Protein AF-A0A7M3ZMP9-F1 (afdb_monomer)

Radius of gyration: 19.39 Å; Cα contacts (8 Å, |Δi|>4): 109; chains: 1; bounding box: 53×20×41 Å

Mean predicted aligned error: 9.83 Å

Solvent-accessible surface area (backbone atoms only — not comparable to full-atom values): 5693 Å² total; per-residue (Å²): 138,73,94,43,78,44,42,37,35,41,94,53,34,38,33,35,29,28,71,78,75,70,44,76,76,48,73,48,80,48,54,74,71,55,45,56,53,37,72,72,61,41,48,48,79,48,77,47,75,58,77,78,84,70,80,66,71,78,72,89,73,80,75,83,72,95,62,100,60,84,78,82,78,72,86,71,57,67,48,76,48,76,42,65,44,46,79,101

Structure (mmCIF, N/CA/C/O backbone):
data_AF-A0A7M3ZMP9-F1
#
_entry.id   AF-A0A7M3ZMP9-F1
#
loop_
_atom_site.group_PDB
_atom_site.id
_atom_site.type_symbol
_atom_site.label_atom_id
_atom_site.label_alt_id
_atom_site.label_comp_id
_atom_site.label_asym_id
_atom_site.label_entity_id
_atom_site.label_seq_id
_atom_site.pdbx_PDB_ins_code
_atom_site.Cartn_x
_atom_site.Cartn_y
_atom_site.Cartn_z
_atom_site.occupancy
_atom_site.B_iso_or_equiv
_atom_site.auth_seq_id
_atom_site.auth_comp_id
_atom_site.auth_asym_id
_atom_site.auth_atom_id
_atom_site.pdbx_PDB_model_num
ATOM 1 N N . MET A 1 1 ? -0.627 -5.650 -18.146 1.00 57.56 1 MET A N 1
ATOM 2 C CA . MET A 1 1 ? -0.943 -6.076 -16.770 1.00 57.56 1 MET A CA 1
ATOM 3 C C . MET A 1 1 ? -0.644 -4.881 -15.887 1.00 57.56 1 MET A C 1
ATOM 5 O O . MET A 1 1 ? 0.516 -4.506 -15.784 1.00 57.56 1 MET A O 1
ATOM 9 N N . ASP A 1 2 ? -1.679 -4.208 -15.391 1.00 74.38 2 ASP A N 1
ATOM 10 C CA . ASP A 1 2 ? -1.541 -2.941 -14.667 1.00 74.38 2 ASP A CA 1
ATOM 11 C C . ASP A 1 2 ? -1.464 -3.194 -13.161 1.00 74.38 2 ASP A C 1
ATOM 13 O O . ASP A 1 2 ? -2.312 -3.888 -12.593 1.00 74.38 2 ASP A O 1
ATOM 17 N N . PHE A 1 3 ? -0.442 -2.628 -12.518 1.00 78.94 3 PHE A N 1
ATOM 18 C CA . PHE A 1 3 ? -0.282 -2.675 -11.069 1.00 78.94 3 PHE A CA 1
ATOM 19 C C . PHE A 1 3 ? -1.324 -1.762 -10.409 1.00 78.94 3 PHE A C 1
ATOM 21 O O . PHE A 1 3 ? -1.240 -0.538 -10.518 1.00 78.94 3 PHE A O 1
ATOM 28 N N . ARG A 1 4 ? -2.324 -2.361 -9.753 1.00 87.12 4 ARG A N 1
ATOM 29 C CA . ARG A 1 4 ? -3.415 -1.661 -9.058 1.00 87.12 4 ARG A CA 1
ATOM 30 C C . ARG A 1 4 ? -3.576 -2.228 -7.648 1.00 87.12 4 ARG A C 1
ATOM 32 O O . ARG A 1 4 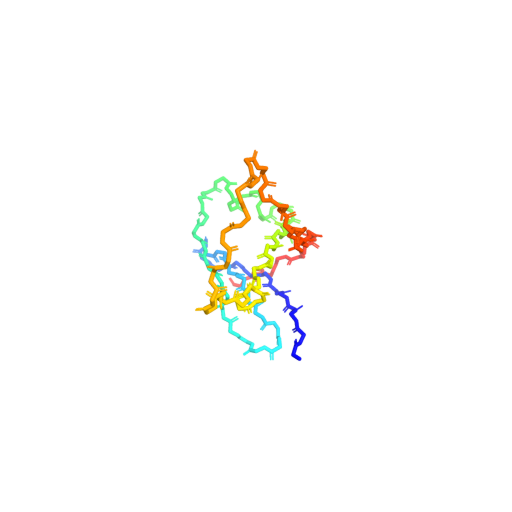? -4.286 -3.221 -7.493 1.00 87.12 4 ARG A O 1
ATOM 39 N N . PRO A 1 5 ? -2.900 -1.654 -6.643 1.00 90.56 5 PRO A N 1
ATOM 40 C CA . PRO A 1 5 ? -3.002 -2.145 -5.282 1.00 90.56 5 PRO A CA 1
ATOM 41 C C . PRO A 1 5 ? -4.290 -1.673 -4.603 1.00 90.56 5 PRO A C 1
ATOM 43 O O . PRO A 1 5 ? -4.763 -0.556 -4.841 1.00 90.56 5 PRO A O 1
ATOM 46 N N . SER A 1 6 ? -4.808 -2.536 -3.740 1.00 91.88 6 SER A N 1
ATOM 47 C CA . SER A 1 6 ? -5.846 -2.289 -2.745 1.00 91.88 6 SER A CA 1
ATOM 48 C C . SER A 1 6 ? -5.311 -2.631 -1.360 1.00 91.88 6 SER A C 1
ATOM 50 O O . SER A 1 6 ? -4.470 -3.520 -1.214 1.00 91.88 6 SER A O 1
ATOM 52 N N . LEU A 1 7 ? -5.796 -1.909 -0.352 1.00 93.88 7 LEU A N 1
ATOM 53 C CA . LEU A 1 7 ? -5.397 -2.074 1.040 1.00 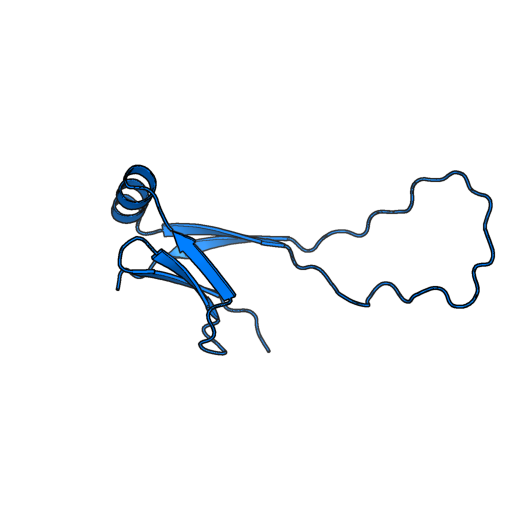93.88 7 LEU A CA 1
ATOM 54 C C . LEU A 1 7 ? -6.601 -2.575 1.836 1.00 93.88 7 LEU A C 1
AT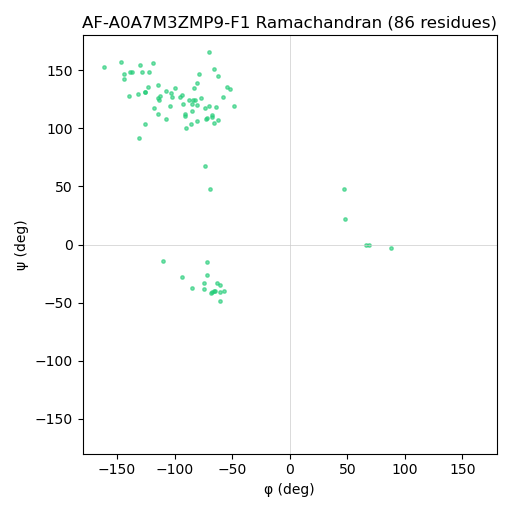OM 56 O O . LEU A 1 7 ? -7.661 -1.945 1.800 1.00 93.88 7 LEU A O 1
ATOM 60 N N . SER A 1 8 ? -6.434 -3.678 2.555 1.00 92.69 8 SER A N 1
ATOM 61 C CA . SER A 1 8 ? -7.433 -4.178 3.498 1.00 92.69 8 SER A CA 1
ATOM 62 C C . SER A 1 8 ? -6.808 -4.494 4.849 1.00 92.69 8 SER A C 1
ATOM 64 O O . SER A 1 8 ? -5.609 -4.757 4.949 1.00 92.69 8 SER A O 1
ATOM 66 N N . CYS A 1 9 ? -7.611 -4.438 5.904 1.00 92.44 9 CYS A N 1
ATOM 67 C CA . CYS A 1 9 ? -7.201 -4.839 7.242 1.00 92.44 9 CYS A CA 1
ATOM 68 C C . CYS A 1 9 ? -8.258 -5.763 7.839 1.00 92.44 9 CYS A C 1
ATOM 70 O O . CYS A 1 9 ? -9.439 -5.421 7.835 1.00 92.44 9 CYS A O 1
ATOM 72 N N . LYS A 1 10 ? -7.815 -6.914 8.348 1.00 92.38 10 LYS A N 1
ATOM 73 C CA . LYS A 1 10 ? -8.663 -7.914 8.997 1.00 92.38 10 LYS A CA 1
ATOM 74 C C . LYS A 1 10 ? -7.951 -8.486 10.213 1.00 92.38 10 LYS A C 1
ATOM 76 O O . LYS A 1 10 ? -6.816 -8.933 10.080 1.00 92.38 10 LYS A O 1
ATOM 81 N N . ASP A 1 11 ? -8.602 -8.489 11.376 1.00 87.38 11 ASP A N 1
ATOM 82 C CA . ASP A 1 11 ? -8.063 -9.078 12.615 1.00 87.38 11 ASP A CA 1
ATOM 83 C C . ASP A 1 11 ? -6.601 -8.651 12.895 1.00 87.38 11 ASP A C 1
ATOM 85 O O . ASP A 1 11 ? -5.726 -9.480 13.135 1.00 87.38 11 ASP A O 1
ATOM 89 N N . LYS A 1 12 ? -6.313 -7.342 12.803 1.00 90.19 12 LYS A N 1
ATOM 90 C CA . LYS A 1 12 ? -4.968 -6.726 12.911 1.00 90.19 12 LYS A CA 1
ATOM 91 C C . LYS A 1 12 ? -3.970 -7.066 11.800 1.00 90.19 12 LYS A C 1
ATOM 93 O O . LYS A 1 12 ? -2.851 -6.561 11.810 1.00 90.19 12 LYS A O 1
ATOM 98 N N . THR A 1 13 ? -4.346 -7.881 10.827 1.00 93.38 13 THR A N 1
ATOM 99 C CA . THR A 1 13 ? -3.509 -8.182 9.667 1.00 93.38 13 THR A CA 1
ATOM 100 C C . THR A 1 13 ? -3.813 -7.200 8.547 1.00 93.38 13 THR A C 1
ATOM 102 O O . THR A 1 13 ? -4.881 -7.228 7.933 1.00 93.38 13 THR A O 1
ATOM 105 N N . PHE A 1 14 ? -2.845 -6.345 8.246 1.00 92.75 14 PHE A N 1
ATOM 106 C CA . PHE A 1 14 ? -2.898 -5.415 7.134 1.00 92.75 14 PHE A CA 1
ATOM 107 C C . PHE A 1 14 ? -2.371 -6.082 5.867 1.00 92.75 14 PHE A C 1
ATOM 109 O O . PHE A 1 14 ? -1.238 -6.562 5.833 1.00 92.75 14 PHE A O 1
ATOM 116 N N . THR A 1 15 ? -3.176 -6.094 4.812 1.00 93.62 15 THR A N 1
ATOM 117 C CA . THR A 1 15 ? -2.887 -6.796 3.563 1.00 93.62 15 THR A CA 1
ATOM 118 C C . THR A 1 15 ? -2.916 -5.838 2.381 1.00 93.62 15 THR A C 1
ATOM 120 O O . THR A 1 15 ? -3.814 -5.012 2.226 1.00 93.62 15 THR A O 1
ATOM 123 N N . ILE A 1 16 ? -1.918 -5.977 1.513 1.00 92.75 16 ILE A N 1
ATOM 124 C CA . ILE A 1 16 ? -1.853 -5.317 0.214 1.00 92.75 16 ILE A CA 1
ATOM 125 C C . ILE A 1 16 ? -2.185 -6.370 -0.832 1.00 92.75 16 ILE A C 1
ATOM 127 O O . ILE A 1 16 ? -1.460 -7.355 -0.974 1.00 92.75 16 ILE A O 1
ATOM 131 N N . SER A 1 17 ? -3.251 -6.155 -1.589 1.00 91.81 17 SER A N 1
ATOM 132 C CA . SER A 1 17 ? -3.686 -7.047 -2.662 1.00 91.81 17 SER A CA 1
ATOM 133 C C . SER A 1 17 ? -3.682 -6.330 -4.005 1.00 91.81 17 SER A C 1
ATOM 135 O O . SER A 1 17 ? -3.725 -5.104 -4.083 1.00 91.81 17 SER A O 1
ATOM 137 N N . SER A 1 18 ? -3.576 -7.086 -5.090 1.00 90.06 18 SER A N 1
ATOM 138 C CA . SER A 1 18 ? -3.724 -6.559 -6.446 1.00 90.06 18 SER A CA 1
ATOM 139 C C . SER A 1 18 ? -5.174 -6.708 -6.891 1.00 90.06 18 SER A C 1
ATOM 141 O O . SER A 1 18 ? -5.667 -7.825 -7.004 1.00 90.06 18 SER A O 1
ATOM 143 N N . ILE A 1 19 ? -5.847 -5.606 -7.226 1.00 87.06 19 ILE A N 1
ATOM 144 C CA . ILE A 1 19 ? -7.237 -5.624 -7.720 1.00 87.06 19 ILE A CA 1
ATOM 145 C C . ILE A 1 19 ? -7.342 -6.443 -9.014 1.00 87.06 19 ILE A C 1
ATOM 147 O O . ILE A 1 19 ? -8.338 -7.115 -9.264 1.00 87.06 19 ILE A O 1
ATOM 151 N N . THR A 1 20 ? -6.305 -6.389 -9.852 1.00 84.88 20 THR A N 1
ATOM 152 C CA . THR A 1 20 ? -6.311 -7.026 -11.173 1.00 84.88 20 THR A CA 1
ATOM 153 C C . THR A 1 20 ? -6.154 -8.548 -11.091 1.00 84.88 20 THR A C 1
ATOM 155 O O . THR A 1 20 ? -6.691 -9.252 -11.940 1.00 84.88 20 THR A O 1
ATOM 158 N N . SER A 1 21 ? -5.401 -9.062 -10.111 1.00 82.88 21 SER A N 1
ATOM 159 C CA . SER A 1 21 ? -5.126 -10.504 -9.967 1.00 82.88 21 SER A CA 1
ATOM 160 C C . SER A 1 21 ? -5.814 -11.158 -8.767 1.00 82.88 21 SER A C 1
ATOM 162 O O . SER A 1 21 ? -5.853 -12.381 -8.702 1.00 82.88 21 SER A O 1
ATOM 164 N N . GLY A 1 22 ? -6.335 -10.378 -7.816 1.00 82.94 22 GLY A N 1
ATOM 165 C CA . GLY A 1 22 ? -6.873 -10.864 -6.540 1.00 82.94 22 GLY A CA 1
ATOM 166 C C . GLY A 1 22 ? -5.811 -11.418 -5.582 1.00 82.94 22 GLY A C 1
ATOM 167 O O . GLY A 1 22 ? -6.139 -11.857 -4.486 1.00 82.94 22 GLY A O 1
ATOM 168 N N . GLU A 1 23 ? -4.540 -11.410 -5.982 1.00 86.81 23 GLU A N 1
ATOM 169 C CA . GLU A 1 23 ? -3.444 -11.993 -5.214 1.00 86.81 23 GLU A CA 1
ATOM 170 C C . GLU A 1 23 ? -2.986 -11.047 -4.097 1.00 86.81 23 GLU A C 1
ATOM 172 O O . GLU A 1 23 ? -2.861 -9.832 -4.305 1.00 86.81 23 GLU A O 1
ATOM 177 N N . ALA A 1 24 ? -2.705 -11.613 -2.921 1.00 88.44 24 ALA A N 1
ATOM 178 C CA . ALA A 1 24 ? -2.060 -10.905 -1.824 1.00 88.44 24 ALA A CA 1
ATOM 179 C C . ALA A 1 24 ? -0.574 -10.697 -2.150 1.00 88.44 24 ALA A C 1
ATOM 181 O O . ALA A 1 24 ? 0.184 -11.649 -2.314 1.00 88.44 24 ALA A O 1
ATOM 182 N N . LEU A 1 25 ? -0.160 -9.437 -2.248 1.00 88.88 25 LEU A N 1
ATOM 183 C CA . LEU A 1 25 ? 1.210 -9.041 -2.568 1.00 88.88 25 LEU A CA 1
ATOM 184 C C . LEU A 1 25 ? 2.099 -9.017 -1.321 1.00 88.88 25 LEU A C 1
ATOM 186 O O . LEU A 1 25 ? 3.285 -9.333 -1.400 1.00 88.88 25 LEU A O 1
ATOM 190 N N . ALA A 1 26 ? 1.539 -8.589 -0.190 1.00 90.00 26 ALA A N 1
ATOM 191 C CA . ALA A 1 26 ? 2.217 -8.524 1.098 1.00 90.00 26 ALA A CA 1
ATOM 192 C C . ALA A 1 26 ? 1.195 -8.435 2.236 1.00 90.00 26 ALA A C 1
ATOM 194 O O . ALA A 1 26 ? 0.108 -7.886 2.053 1.00 90.00 26 ALA A O 1
ATOM 195 N N . SER A 1 27 ? 1.576 -8.912 3.416 1.00 92.25 27 SER A N 1
ATOM 196 C CA . SER A 1 27 ? 0.799 -8.786 4.648 1.00 92.25 27 SER A CA 1
ATOM 197 C C . SER A 1 27 ? 1.714 -8.457 5.823 1.00 92.25 27 SER A C 1
ATOM 199 O O . SER A 1 27 ? 2.872 -8.881 5.848 1.00 92.25 27 SER A O 1
ATOM 201 N N . VAL A 1 28 ? 1.201 -7.708 6.793 1.00 93.06 28 VAL A N 1
ATOM 202 C CA . VAL A 1 28 ? 1.904 -7.351 8.028 1.00 93.06 28 VAL A CA 1
ATOM 203 C C . VAL A 1 28 ? 0.919 -7.319 9.193 1.00 93.06 28 VAL A C 1
ATOM 205 O O . VAL A 1 28 ? -0.223 -6.900 9.025 1.00 93.06 28 VAL A O 1
ATOM 208 N N . GLU A 1 29 ? 1.350 -7.767 10.366 1.00 93.75 29 GLU A N 1
ATOM 209 C CA . GLU A 1 29 ? 0.569 -7.644 11.598 1.00 93.75 29 GLU A CA 1
ATOM 210 C C . GLU A 1 29 ? 0.772 -6.254 12.207 1.00 93.75 29 GLU A C 1
ATOM 212 O O . GLU A 1 29 ? 1.894 -5.748 12.271 1.00 93.75 29 GLU A O 1
ATOM 217 N N . LEU A 1 30 ? -0.325 -5.626 12.620 1.00 92.56 30 LEU A N 1
ATOM 218 C CA . LEU A 1 30 ? -0.338 -4.317 13.255 1.00 92.56 30 LEU A CA 1
ATOM 219 C C . LEU A 1 30 ? -0.453 -4.458 14.774 1.00 92.56 30 LEU A C 1
ATOM 221 O O . LEU A 1 30 ? -1.312 -5.178 15.285 1.00 92.56 30 LEU A O 1
ATOM 225 N N . ASP A 1 31 ? 0.368 -3.697 15.491 1.00 94.00 31 ASP A N 1
ATOM 226 C CA . ASP A 1 31 ? 0.230 -3.515 16.936 1.00 94.00 31 ASP A CA 1
ATOM 227 C C . ASP A 1 31 ? -1.015 -2.673 17.281 1.00 94.00 31 ASP A C 1
ATOM 229 O O . ASP A 1 31 ? -1.582 -1.987 16.427 1.00 94.00 31 ASP A O 1
ATOM 233 N N . ASP A 1 32 ? -1.430 -2.673 18.551 1.00 92.75 32 ASP A N 1
ATOM 234 C CA . ASP A 1 32 ? -2.649 -1.980 19.003 1.00 92.75 32 ASP A CA 1
ATOM 235 C C . ASP A 1 32 ? -2.647 -0.475 18.688 1.00 92.75 32 ASP A C 1
ATOM 237 O O . ASP A 1 32 ? -3.656 0.074 18.248 1.00 92.75 32 ASP A O 1
ATOM 241 N N . GLU A 1 33 ? -1.500 0.190 18.843 1.00 92.56 33 GLU A N 1
ATOM 242 C CA . GLU A 1 33 ? -1.351 1.613 18.517 1.00 92.56 33 GLU A CA 1
ATOM 243 C C . GLU A 1 33 ? -1.510 1.874 17.008 1.00 92.56 33 GLU A C 1
ATOM 245 O O . GLU A 1 33 ? -2.158 2.838 16.596 1.00 92.56 33 GLU A O 1
ATOM 250 N N . GLN A 1 34 ? -0.961 0.987 16.171 1.00 91.38 34 GLN A N 1
ATOM 251 C CA . GLN A 1 34 ? -1.069 1.071 14.712 1.00 91.38 34 GLN A CA 1
ATOM 252 C C . GLN A 1 34 ? -2.513 0.832 14.255 1.00 91.38 34 GLN A C 1
ATOM 254 O O . GLN A 1 34 ? -3.010 1.549 13.386 1.00 91.38 34 GLN A O 1
ATOM 259 N N . MET A 1 35 ? -3.200 -0.138 14.866 1.00 92.81 35 MET A N 1
ATOM 260 C CA . MET A 1 35 ? -4.618 -0.408 14.623 1.00 92.81 35 MET A CA 1
ATOM 261 C C . MET A 1 35 ? -5.492 0.791 14.979 1.00 92.81 35 MET A C 1
ATOM 263 O O . MET A 1 35 ? -6.287 1.229 14.152 1.00 92.81 35 MET A O 1
ATOM 267 N N . GLN A 1 36 ? -5.294 1.380 16.159 1.00 91.00 36 GLN A N 1
ATOM 268 C CA . GLN A 1 36 ? -6.061 2.548 16.587 1.00 91.00 36 GLN A CA 1
ATOM 269 C C . GLN A 1 36 ? -5.868 3.741 15.635 1.00 91.00 36 GLN A C 1
ATOM 271 O O . GLN A 1 36 ? -6.825 4.443 15.299 1.00 91.00 36 GLN A O 1
ATOM 276 N N . ALA A 1 37 ? -4.637 3.970 15.169 1.00 91.00 37 ALA A N 1
ATOM 277 C CA . ALA A 1 37 ? -4.350 5.016 14.191 1.00 91.00 37 ALA A CA 1
ATOM 278 C C . ALA A 1 37 ? -5.035 4.747 12.839 1.00 91.00 37 ALA A C 1
ATOM 280 O O . ALA A 1 37 ? -5.558 5.672 12.213 1.00 91.00 37 ALA A O 1
ATOM 281 N N . LEU A 1 38 ? -5.057 3.485 12.406 1.00 90.25 38 LEU A N 1
ATOM 282 C CA . LEU A 1 38 ? -5.684 3.063 11.159 1.00 90.25 38 LEU A CA 1
ATOM 283 C C . LEU A 1 38 ? -7.211 3.197 11.201 1.00 90.25 38 LEU A C 1
ATOM 285 O O . LEU A 1 38 ? -7.809 3.670 10.236 1.00 90.25 38 LEU A O 1
ATOM 289 N N . GLU A 1 39 ? -7.844 2.824 12.312 1.00 89.38 39 GLU A N 1
ATOM 290 C CA . GLU A 1 39 ? -9.288 2.988 12.521 1.00 89.38 39 GLU A CA 1
ATOM 291 C C . GLU A 1 39 ? -9.703 4.465 12.527 1.00 89.38 39 GLU A C 1
ATOM 293 O O . GLU A 1 39 ? -10.778 4.808 12.036 1.00 89.38 39 GLU A O 1
ATOM 298 N N . ALA A 1 40 ? -8.837 5.354 13.023 1.00 91.12 40 ALA A N 1
ATOM 299 C CA . ALA A 1 40 ? -9.093 6.790 13.032 1.00 91.12 40 ALA A CA 1
ATOM 300 C C . ALA A 1 40 ? -8.952 7.444 11.644 1.00 91.12 40 ALA A C 1
ATOM 302 O O . ALA A 1 40 ? -9.708 8.362 11.322 1.00 91.12 40 ALA A O 1
ATOM 303 N N . SER A 1 41 ? -7.980 7.017 10.827 1.00 91.19 41 SER A N 1
ATOM 304 C CA . SER A 1 41 ? -7.698 7.640 9.524 1.00 91.19 41 SER A CA 1
ATOM 305 C C . SER A 1 41 ? -8.412 6.977 8.345 1.00 91.19 41 SER A C 1
ATOM 307 O O . SER A 1 41 ? -8.608 7.633 7.318 1.00 91.19 41 SER A O 1
ATOM 309 N N . LEU A 1 42 ? -8.713 5.674 8.447 1.00 91.50 42 LEU A N 1
ATOM 310 C CA . LEU A 1 42 ? -9.180 4.787 7.368 1.00 91.50 42 LEU A CA 1
ATOM 311 C C . LEU A 1 42 ? -8.354 4.885 6.071 1.00 91.50 42 LEU A C 1
ATOM 313 O O . LEU A 1 42 ? -8.820 4.563 4.976 1.00 91.50 42 LEU A O 1
ATOM 317 N N . THR A 1 43 ? -7.116 5.364 6.178 1.00 92.75 43 THR A N 1
ATOM 318 C CA . THR A 1 43 ? -6.224 5.650 5.053 1.00 92.75 43 THR A CA 1
ATOM 319 C C . THR A 1 43 ? -4.787 5.318 5.424 1.00 92.75 43 THR A C 1
ATOM 321 O O . THR A 1 43 ? -4.364 5.493 6.567 1.00 92.75 43 THR A O 1
ATOM 324 N N . ALA A 1 44 ? -4.012 4.866 4.439 1.00 92.19 44 ALA A N 1
ATOM 325 C CA . ALA A 1 44 ? -2.602 4.545 4.617 1.00 92.19 44 ALA A CA 1
ATOM 326 C C . ALA A 1 44 ? -1.747 5.065 3.453 1.00 92.19 44 ALA A C 1
ATOM 328 O O . ALA A 1 44 ? -2.187 5.146 2.302 1.00 92.19 44 ALA A O 1
ATOM 329 N N . GLU A 1 45 ? -0.498 5.420 3.760 1.00 93.19 45 GLU A N 1
ATOM 330 C CA . GLU A 1 45 ? 0.504 5.786 2.760 1.00 93.19 45 GLU A CA 1
ATOM 331 C C . GLU A 1 45 ? 1.190 4.523 2.226 1.00 93.19 45 GLU A C 1
ATOM 333 O O . GLU A 1 45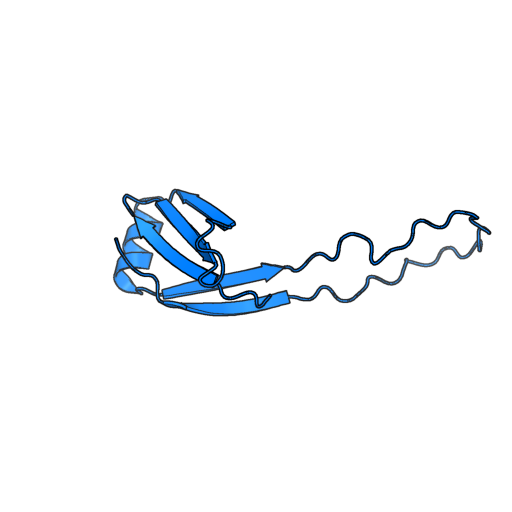 ? 1.939 3.855 2.936 1.00 93.19 45 GLU A O 1
ATOM 338 N N . LEU A 1 46 ? 0.988 4.234 0.942 1.00 90.00 46 LEU A N 1
ATOM 339 C CA . LEU A 1 46 ? 1.654 3.147 0.242 1.00 90.00 46 LEU A CA 1
ATOM 340 C C . LEU A 1 46 ? 2.890 3.673 -0.491 1.00 90.00 46 LEU A C 1
ATOM 342 O O . LEU A 1 46 ? 2.816 4.595 -1.311 1.00 90.00 46 LEU A O 1
ATOM 346 N N . ARG A 1 47 ? 4.036 3.040 -0.233 1.00 90.06 47 ARG A N 1
ATOM 347 C CA . ARG A 1 47 ? 5.288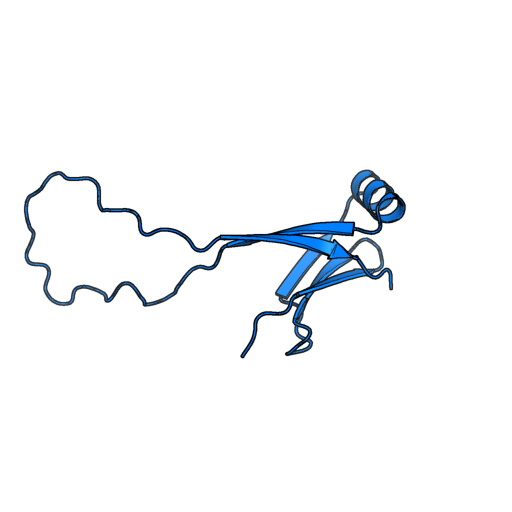 3.276 -0.957 1.00 90.06 47 ARG A CA 1
ATOM 348 C C . ARG A 1 47 ? 5.730 2.008 -1.662 1.00 90.06 47 ARG A C 1
ATOM 350 O O . ARG A 1 47 ? 6.064 1.020 -1.017 1.00 90.06 47 ARG A O 1
ATOM 357 N N . VAL A 1 48 ? 5.797 2.069 -2.986 1.00 85.88 48 VAL A N 1
ATOM 358 C CA . VAL A 1 48 ? 6.228 0.955 -3.831 1.00 85.88 48 VAL A CA 1
ATOM 359 C C . VAL A 1 48 ? 7.553 1.299 -4.484 1.00 85.88 48 VAL A C 1
ATOM 361 O O . VAL A 1 48 ? 7.711 2.342 -5.123 1.00 85.88 48 VAL A O 1
ATOM 364 N N . LYS A 1 49 ? 8.517 0.394 -4.324 1.00 86.25 49 LYS A N 1
ATOM 365 C CA . LYS A 1 49 ? 9.819 0.464 -4.976 1.00 86.25 49 LYS A CA 1
ATOM 366 C C . LYS A 1 49 ? 9.869 -0.598 -6.058 1.00 86.25 49 LYS A C 1
ATOM 368 O O . LYS A 1 49 ? 9.975 -1.784 -5.758 1.00 86.25 49 LYS A O 1
ATOM 373 N N . PHE A 1 50 ? 9.824 -0.176 -7.313 1.00 79.44 50 PHE A N 1
ATOM 374 C CA . PHE A 1 50 ? 9.921 -1.109 -8.424 1.00 79.44 50 PHE A CA 1
ATOM 375 C C . PHE A 1 50 ? 11.388 -1.459 -8.653 1.00 79.44 50 PHE A C 1
ATOM 377 O O . PHE A 1 50 ? 12.227 -0.592 -8.921 1.00 79.44 50 PHE A O 1
ATOM 384 N N . GLN A 1 51 ? 11.707 -2.743 -8.534 1.00 75.31 51 GLN A N 1
ATOM 385 C CA . GLN A 1 51 ? 12.996 -3.278 -8.945 1.00 75.31 51 GLN A CA 1
ATOM 386 C C . GLN A 1 51 ? 12.823 -3.979 -10.285 1.00 75.31 51 GLN A C 1
ATOM 388 O O . GLN A 1 51 ? 11.964 -4.842 -10.434 1.00 75.31 51 GLN A O 1
ATOM 393 N N . VAL A 1 52 ? 13.647 -3.612 -11.263 1.00 70.81 52 VAL A N 1
ATOM 394 C CA . VAL A 1 52 ? 13.651 -4.297 -12.555 1.00 70.81 52 VAL A CA 1
ATOM 395 C C . VAL A 1 52 ? 14.661 -5.433 -12.487 1.00 70.81 52 VAL A C 1
ATOM 397 O O . VAL A 1 52 ? 15.870 -5.197 -12.425 1.00 70.81 52 VAL A O 1
ATOM 400 N N . HIS A 1 53 ? 14.171 -6.669 -12.492 1.00 64.81 53 HIS A N 1
ATOM 401 C CA . HIS A 1 53 ? 15.023 -7.840 -12.645 1.00 64.81 53 HIS A CA 1
ATOM 402 C C . HIS A 1 53 ? 15.415 -7.984 -14.126 1.00 64.81 53 HIS A C 1
ATOM 404 O O . HIS A 1 53 ? 14.552 -7.971 -14.997 1.00 64.81 53 HIS A O 1
ATOM 410 N N . GLY A 1 54 ? 16.714 -8.076 -14.430 1.00 58.97 54 GLY A N 1
ATOM 411 C CA . GLY A 1 54 ? 17.198 -8.385 -15.786 1.00 58.97 54 GLY A CA 1
ATOM 412 C C . GLY A 1 54 ? 17.412 -7.210 -16.754 1.00 58.97 54 GLY A C 1
ATOM 413 O O . GLY A 1 54 ? 17.941 -7.433 -17.837 1.00 58.97 54 GLY A O 1
ATOM 414 N N . MET A 1 55 ? 17.110 -5.956 -16.387 1.00 55.41 55 MET A N 1
ATOM 415 C CA . MET A 1 55 ? 17.489 -4.794 -17.226 1.00 55.41 55 MET A CA 1
ATOM 416 C C . MET A 1 55 ? 18.996 -4.497 -17.205 1.00 55.41 55 MET A C 1
ATOM 418 O O . MET A 1 55 ? 19.501 -3.753 -18.042 1.00 55.41 55 MET A O 1
ATOM 422 N N . HIS A 1 56 ? 19.719 -5.074 -16.244 1.00 54.97 56 HIS A N 1
ATOM 423 C CA . HIS A 1 56 ? 21.164 -5.219 -16.332 1.00 54.97 56 HIS A CA 1
ATOM 424 C C . HIS A 1 56 ? 21.440 -6.555 -17.016 1.00 54.97 56 HIS A C 1
ATOM 426 O O . HIS A 1 56 ? 21.378 -7.607 -16.380 1.00 54.97 56 HIS A O 1
ATOM 432 N N . GLY A 1 57 ? 21.740 -6.521 -18.313 1.00 54.47 57 GLY A N 1
ATOM 433 C CA . GLY A 1 57 ? 22.380 -7.664 -18.952 1.00 54.47 57 GLY A CA 1
ATOM 434 C C . GLY A 1 57 ? 23.656 -8.014 -18.183 1.00 54.47 57 GLY A C 1
ATOM 435 O O . GLY A 1 57 ? 24.422 -7.131 -17.794 1.00 54.47 57 GLY A O 1
ATOM 436 N N . ARG A 1 58 ? 23.894 -9.300 -17.928 1.00 58.44 58 ARG A N 1
ATOM 437 C CA . ARG A 1 58 ? 25.183 -9.750 -17.398 1.00 58.44 58 ARG A CA 1
ATOM 438 C C . ARG A 1 58 ? 26.206 -9.588 -18.522 1.00 58.44 58 ARG A C 1
ATOM 440 O O . ARG A 1 58 ? 26.034 -10.174 -19.588 1.00 58.44 58 ARG A O 1
ATOM 447 N N . LEU A 1 59 ? 27.237 -8.765 -18.324 1.00 60.75 59 LEU A N 1
ATOM 448 C CA . LEU A 1 59 ? 28.298 -8.617 -19.324 1.00 60.75 59 LEU A CA 1
ATOM 449 C C . LEU A 1 59 ? 28.991 -9.981 -19.503 1.00 60.75 59 LEU A C 1
ATOM 451 O O . LEU A 1 59 ? 29.723 -10.423 -18.623 1.00 60.75 59 LEU A O 1
ATOM 455 N N . ASN A 1 60 ? 28.749 -10.660 -20.629 1.00 63.75 60 ASN A N 1
ATOM 456 C CA . ASN A 1 60 ? 29.366 -11.964 -20.926 1.00 63.75 60 ASN A CA 1
ATOM 457 C C . ASN A 1 60 ? 30.861 -11.843 -21.261 1.00 63.75 60 ASN A C 1
ATOM 459 O O . ASN A 1 60 ? 31.626 -12.781 -21.060 1.00 63.75 60 ASN A O 1
ATOM 463 N N . LYS A 1 61 ? 31.286 -10.680 -21.764 1.00 66.25 61 LYS A N 1
ATOM 464 C CA . LYS A 1 61 ? 32.691 -10.322 -21.967 1.00 66.25 61 LYS A CA 1
ATOM 465 C C . LYS A 1 61 ? 32.952 -9.004 -21.262 1.00 66.25 61 LYS A C 1
ATOM 467 O O . LYS A 1 61 ? 32.538 -7.955 -21.745 1.00 66.25 61 LYS A O 1
ATOM 472 N N . ILE A 1 62 ? 33.613 -9.076 -20.113 1.00 63.38 62 ILE A N 1
ATOM 473 C CA . ILE A 1 62 ? 34.081 -7.903 -19.378 1.00 63.38 62 ILE A CA 1
ATOM 474 C C . ILE A 1 62 ? 35.383 -7.455 -20.038 1.00 63.38 62 ILE A C 1
ATOM 476 O O . ILE A 1 62 ? 36.404 -8.118 -19.895 1.00 63.38 62 ILE A O 1
ATOM 480 N N . ALA A 1 63 ? 35.341 -6.353 -20.784 1.00 67.00 63 ALA A N 1
ATOM 481 C CA . ALA A 1 63 ? 36.538 -5.573 -21.068 1.00 67.00 63 ALA A CA 1
ATOM 482 C C . ALA A 1 63 ? 36.697 -4.602 -19.888 1.00 67.00 63 ALA A C 1
ATOM 484 O O . ALA A 1 63 ? 35.897 -3.668 -19.786 1.00 67.00 63 ALA A O 1
ATOM 485 N N . PRO A 1 64 ? 37.621 -4.846 -18.940 1.00 63.16 64 PRO A N 1
ATOM 486 C CA . PRO A 1 64 ? 37.761 -3.983 -17.780 1.00 63.16 64 PRO A CA 1
ATOM 487 C C . PRO A 1 64 ? 38.243 -2.611 -18.249 1.00 63.16 64 PRO A C 1
ATOM 489 O O . PRO A 1 64 ? 39.405 -2.423 -18.600 1.00 63.16 64 PRO A O 1
ATOM 492 N N . ILE A 1 65 ? 37.334 -1.640 -18.268 1.00 60.09 65 ILE A N 1
ATOM 493 C CA . ILE A 1 65 ? 37.714 -0.235 -18.309 1.00 60.09 65 ILE A CA 1
ATOM 494 C C . ILE A 1 65 ? 38.244 0.056 -16.906 1.00 60.09 65 ILE A C 1
ATOM 496 O O . ILE A 1 65 ? 37.472 0.065 -15.948 1.00 60.09 65 ILE A O 1
ATOM 500 N N . ILE A 1 66 ? 39.560 0.230 -16.772 1.00 59.84 66 ILE A N 1
ATOM 501 C CA . ILE A 1 66 ? 40.216 0.631 -15.520 1.00 59.84 66 ILE A CA 1
ATOM 502 C C . ILE A 1 66 ? 39.905 2.118 -15.291 1.00 59.84 66 ILE A C 1
ATOM 504 O O . ILE A 1 66 ? 40.754 2.988 -15.440 1.00 59.84 66 ILE A O 1
ATOM 508 N N . ALA A 1 67 ? 38.642 2.429 -15.026 1.00 59.47 67 ALA A N 1
ATOM 509 C CA . ALA A 1 67 ? 38.217 3.724 -14.537 1.00 59.47 67 ALA A CA 1
ATOM 510 C C . ALA A 1 67 ? 37.685 3.498 -13.125 1.00 59.47 67 ALA A C 1
ATOM 512 O O . ALA A 1 6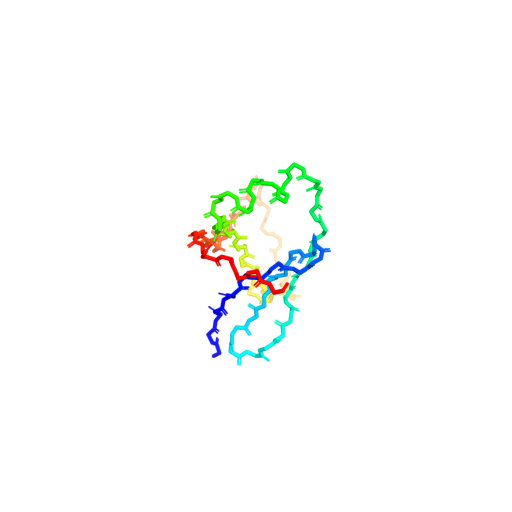7 ? 36.656 2.849 -12.942 1.00 59.47 67 ALA A O 1
ATOM 513 N N . ASP A 1 68 ? 38.401 4.036 -12.140 1.00 50.56 68 ASP A N 1
ATOM 514 C CA . ASP A 1 68 ? 38.057 4.070 -10.712 1.00 50.56 68 ASP A CA 1
ATOM 515 C C . ASP A 1 68 ? 36.857 5.009 -10.443 1.00 50.56 68 ASP A C 1
ATOM 517 O O . ASP A 1 68 ? 36.882 5.918 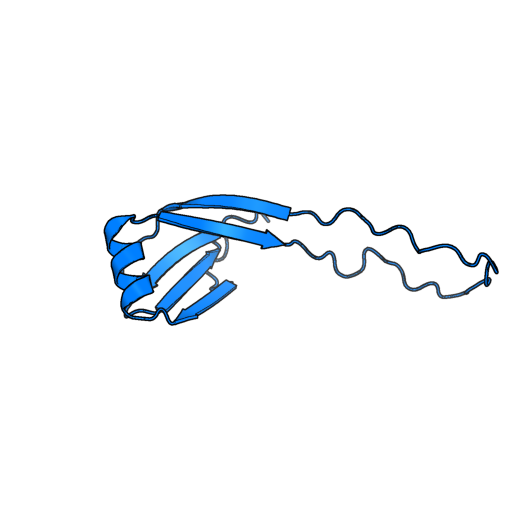-9.621 1.00 50.56 68 ASP A O 1
ATOM 521 N N . GLY A 1 69 ? 35.792 4.868 -11.234 1.00 61.53 69 GLY A N 1
ATOM 522 C CA . GLY A 1 69 ? 34.615 5.724 -11.199 1.00 61.53 69 GLY A CA 1
ATOM 523 C C . GLY A 1 69 ? 33.421 5.000 -10.592 1.00 61.53 69 GLY A C 1
ATOM 524 O O . GLY A 1 69 ? 33.083 3.891 -11.004 1.00 61.53 69 GLY A O 1
ATOM 525 N N . LYS A 1 70 ? 32.724 5.653 -9.650 1.00 60.38 70 LYS A N 1
ATOM 526 C CA . LYS A 1 70 ? 31.426 5.192 -9.125 1.00 60.38 70 LYS A CA 1
ATOM 527 C C . LYS A 1 70 ? 30.493 4.828 -10.283 1.00 60.38 70 LYS A C 1
ATOM 529 O O . LYS A 1 70 ? 30.127 5.693 -11.079 1.00 60.38 70 LYS A O 1
ATOM 534 N N . ALA A 1 71 ? 30.064 3.567 -10.343 1.00 63.25 71 ALA A N 1
ATOM 535 C CA . ALA A 1 71 ? 29.037 3.133 -11.282 1.00 63.25 71 ALA A CA 1
ATOM 536 C C . ALA A 1 71 ? 27.798 4.043 -11.170 1.00 63.25 71 ALA A C 1
ATOM 538 O O . ALA A 1 71 ? 27.336 4.362 -10.069 1.00 63.25 71 ALA A O 1
ATOM 539 N N . LYS A 1 72 ? 27.258 4.481 -12.313 1.00 63.94 72 LYS A N 1
ATOM 540 C CA . LYS A 1 72 ? 26.080 5.355 -12.350 1.00 63.94 72 LYS A CA 1
ATOM 541 C C . LYS A 1 72 ? 24.864 4.579 -11.839 1.00 63.94 72 LYS A C 1
ATOM 543 O O . LYS A 1 72 ? 24.371 3.676 -12.509 1.00 63.94 72 LYS A O 1
ATOM 548 N N . LYS A 1 73 ? 24.370 4.934 -10.651 1.00 64.56 73 LYS A N 1
ATOM 549 C CA . LYS A 1 73 ? 23.139 4.367 -10.086 1.00 64.56 73 LYS A CA 1
ATOM 550 C C . LYS A 1 73 ? 21.961 4.749 -10.986 1.00 64.56 73 LYS A C 1
ATOM 552 O O . LYS A 1 73 ? 21.692 5.936 -11.168 1.00 64.56 73 LYS A O 1
ATOM 557 N N . LEU A 1 74 ? 21.274 3.760 -11.559 1.00 64.75 74 LEU A N 1
ATOM 558 C CA . LEU A 1 74 ? 20.035 4.007 -12.297 1.00 64.75 74 LEU A CA 1
ATOM 559 C C . LEU A 1 74 ? 18.976 4.587 -11.354 1.00 64.75 74 LEU A C 1
ATOM 561 O O . LEU A 1 74 ? 18.906 4.221 -10.175 1.00 64.75 74 LEU A O 1
ATOM 565 N N . ALA A 1 75 ? 18.145 5.484 -11.885 1.00 66.25 75 ALA A N 1
ATOM 566 C CA . ALA A 1 75 ? 16.986 5.981 -11.161 1.00 66.25 75 ALA A CA 1
ATOM 567 C C . ALA A 1 75 ? 16.095 4.791 -10.780 1.00 66.25 75 ALA A C 1
ATOM 569 O O . ALA A 1 75 ? 15.751 3.962 -11.620 1.00 66.25 75 ALA A O 1
ATOM 570 N N . THR A 1 76 ? 15.761 4.677 -9.497 1.00 67.88 76 THR A N 1
ATOM 571 C CA . THR A 1 76 ? 14.790 3.680 -9.043 1.00 67.88 76 THR A CA 1
ATOM 572 C C . THR A 1 76 ? 13.402 4.267 -9.233 1.00 67.88 76 THR A C 1
ATOM 574 O O . THR A 1 76 ? 13.132 5.353 -8.720 1.00 67.88 76 THR A O 1
ATOM 577 N N . ALA A 1 77 ? 12.537 3.571 -9.969 1.00 77.19 77 ALA A N 1
ATOM 578 C CA . ALA A 1 77 ? 11.140 3.958 -10.068 1.00 77.19 77 ALA A CA 1
ATOM 579 C C . ALA A 1 77 ? 10.487 3.744 -8.696 1.00 77.19 77 ALA A C 1
ATOM 581 O O . ALA A 1 77 ? 10.360 2.616 -8.217 1.00 77.19 77 ALA A O 1
ATOM 582 N N . ASN A 1 78 ? 10.126 4.848 -8.053 1.00 83.50 78 ASN A N 1
ATOM 583 C CA . ASN A 1 78 ? 9.418 4.854 -6.783 1.00 83.50 78 ASN A CA 1
ATOM 584 C C . ASN A 1 78 ? 8.040 5.452 -7.026 1.00 83.50 78 ASN A C 1
ATOM 586 O O . ASN A 1 78 ? 7.915 6.467 -7.712 1.00 83.50 78 ASN A O 1
ATOM 590 N N . TRP A 1 79 ? 7.026 4.848 -6.431 1.00 87.75 79 TRP A N 1
ATOM 591 C CA . TRP A 1 79 ? 5.667 5.357 -6.461 1.00 87.75 79 TRP A CA 1
ATOM 592 C C . TRP A 1 79 ? 5.156 5.478 -5.033 1.00 87.75 79 TRP A C 1
ATOM 594 O O . TRP A 1 79 ? 5.324 4.568 -4.221 1.00 87.75 79 TRP A O 1
ATOM 604 N N . LYS A 1 80 ? 4.588 6.639 -4.717 1.00 91.38 80 LYS A N 1
ATOM 605 C CA . LYS A 1 80 ? 4.002 6.952 -3.417 1.00 91.38 80 LYS A CA 1
ATOM 606 C C . LYS A 1 80 ? 2.574 7.413 -3.651 1.00 91.38 80 LYS A C 1
ATOM 608 O O . LYS A 1 80 ? 2.344 8.287 -4.483 1.00 91.38 80 LYS A O 1
ATOM 613 N N . THR A 1 81 ? 1.645 6.848 -2.897 1.00 91.50 81 THR A N 1
ATOM 614 C CA . THR A 1 81 ? 0.234 7.227 -2.929 1.00 91.50 81 THR A CA 1
ATOM 615 C C . THR A 1 81 ? -0.370 7.087 -1.539 1.00 91.50 81 THR A C 1
ATOM 617 O O . THR A 1 81 ? 0.139 6.335 -0.714 1.00 91.50 81 THR A O 1
ATOM 620 N N . VAL A 1 82 ? -1.461 7.799 -1.283 1.00 93.75 82 VAL A N 1
ATOM 621 C CA . VAL A 1 82 ? -2.328 7.546 -0.129 1.00 93.75 82 VAL A CA 1
ATOM 622 C C . VAL A 1 82 ? -3.549 6.811 -0.657 1.00 93.75 82 VAL A C 1
ATOM 624 O O . VAL A 1 82 ? -4.109 7.217 -1.676 1.00 93.75 82 VAL A O 1
ATOM 627 N N . GLN A 1 83 ? -3.920 5.705 -0.024 1.00 92.50 83 GLN A N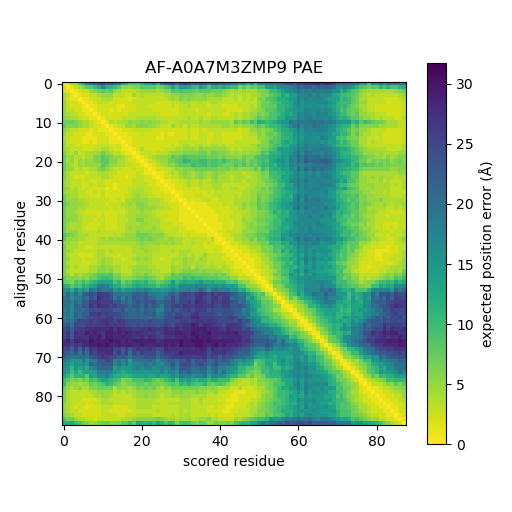 1
ATOM 628 C CA . GLN A 1 83 ? -5.081 4.913 -0.417 1.00 92.50 83 GLN A CA 1
ATOM 629 C C . GLN A 1 83 ? -5.999 4.660 0.781 1.00 92.50 83 GLN A C 1
ATOM 631 O O . GLN A 1 83 ? -5.519 4.586 1.916 1.00 92.50 83 GLN A O 1
ATOM 636 N N . PRO A 1 84 ? -7.316 4.555 0.538 1.00 93.88 84 PRO A N 1
ATOM 637 C CA . PRO A 1 84 ? -8.255 4.123 1.559 1.00 93.88 84 PRO A CA 1
ATOM 638 C C . PRO A 1 84 ? -7.987 2.667 1.936 1.00 93.88 84 PRO A C 1
ATOM 640 O O . PRO A 1 84 ? -7.515 1.880 1.112 1.00 93.88 84 PRO A O 1
ATOM 643 N N . VAL A 1 85 ? -8.311 2.330 3.178 1.00 93.44 85 VAL A N 1
ATOM 644 C CA . VAL A 1 85 ? -8.173 0.980 3.720 1.00 93.44 85 VAL A CA 1
ATOM 645 C C . VAL A 1 85 ? -9.560 0.432 4.000 1.00 93.44 85 VAL A C 1
ATOM 647 O O . VAL A 1 85 ? -10.353 1.049 4.710 1.00 93.44 85 VAL A O 1
ATOM 650 N N . THR A 1 86 ? -9.862 -0.722 3.417 1.00 92.56 86 THR A N 1
ATOM 651 C CA . THR A 1 86 ? -11.111 -1.432 3.681 1.00 92.56 86 THR A CA 1
ATOM 652 C C . THR A 1 86 ? -10.941 -2.294 4.926 1.00 9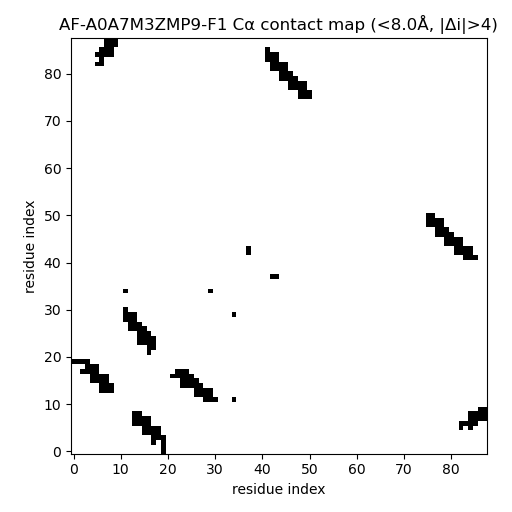2.56 86 THR A C 1
ATOM 654 O O . THR A 1 86 ? -10.067 -3.156 4.965 1.00 92.56 86 THR A O 1
ATOM 657 N N . MET A 1 87 ? -11.764 -2.048 5.940 1.00 88.81 87 MET A N 1
ATOM 658 C CA . MET A 1 87 ? -11.855 -2.917 7.113 1.00 88.81 87 MET A CA 1
ATOM 659 C C . MET A 1 87 ? -12.786 -4.085 6.774 1.00 88.81 87 MET A C 1
ATOM 661 O O . MET A 1 87 ? -13.914 -3.839 6.337 1.00 88.81 87 MET A O 1
ATOM 665 N N . GLU A 1 88 ? -12.306 -5.319 6.929 1.00 80.69 88 GLU A N 1
ATOM 666 C CA . GLU A 1 88 ? -13.067 -6.562 6.698 1.00 80.69 88 GLU A CA 1
ATOM 667 C C . GLU A 1 88 ? -13.378 -7.316 7.992 1.00 80.69 88 GLU A C 1
ATOM 669 O O . GLU A 1 88 ? -12.540 -7.283 8.923 1.00 80.69 88 GLU A O 1
#

Nearest PDB structures (foldseek):
  3rfh-assembly2_D  TM=3.175E-01  e=3.014E-01  Saccharomyces cerevisiae S288C

Sequence (88 aa):
MDFRPSLSCKDKTFTISSITSGEALASVELDDEQMQALEASLTAELRVKFQVHGMHGRLNKIAPIIADGKAKKLATANWKTVQPVTME

Foldseek 3Di:
DDAAWAWEAEPQKIFIAGPVPRDTPDIDGHDPVRVVVCVVPQKDKDKDWDDDPCPDPDPPDDPDPPDPDDDDDDDTDMDIDMHGYHYD

Secondary structure (DSSP, 8-state):
----EEEEEETTEEEEEETTT--EEEEEEPPHHHHHHHHHH-EEEEEEEE--SSSS---SS-----------PPPPEEEEEEEEEEE-

pLDDT: mean 81.17, std 13.5, range [50.56, 94.0]